Protein AF-A0A3D1LZR7-F1 (afdb_monomer)

pLDDT: mean 81.83, std 11.3, range [44.69, 93.62]

Structure (mmCIF, N/CA/C/O backbone):
data_AF-A0A3D1LZR7-F1
#
_entry.id   AF-A0A3D1LZR7-F1
#
loop_
_atom_site.group_PDB
_atom_site.id
_atom_site.type_symbol
_atom_site.label_atom_id
_atom_site.label_alt_id
_atom_site.label_comp_id
_atom_site.label_asym_id
_atom_site.label_entity_id
_atom_site.label_seq_id
_atom_site.pdbx_PDB_i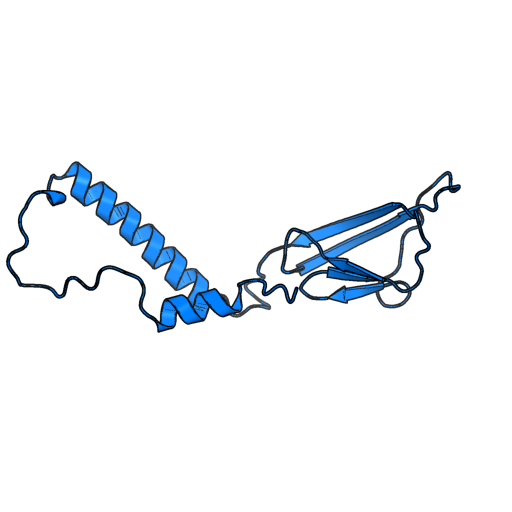ns_code
_atom_site.Cartn_x
_atom_site.Cartn_y
_atom_site.Cartn_z
_atom_site.occupancy
_atom_site.B_iso_or_equiv
_atom_site.auth_seq_id
_atom_site.auth_comp_id
_atom_site.auth_asym_id
_atom_site.auth_atom_id
_atom_site.pdbx_PDB_model_num
ATOM 1 N N . TYR A 1 1 ? -14.658 -7.083 11.716 1.00 86.12 1 TYR A N 1
ATOM 2 C CA . TYR A 1 1 ? -15.032 -6.524 10.399 1.00 86.12 1 TYR A CA 1
ATOM 3 C C . TYR A 1 1 ? -13.770 -6.059 9.693 1.00 86.12 1 TYR A C 1
ATOM 5 O O . TYR A 1 1 ? -12.967 -5.374 10.315 1.00 86.12 1 TYR A O 1
ATOM 13 N N . VAL A 1 2 ? -13.561 -6.438 8.427 1.00 88.44 2 VAL A N 1
ATOM 14 C CA . VAL A 1 2 ? -12.325 -6.104 7.697 1.00 88.44 2 VAL A CA 1
ATOM 15 C C . VAL A 1 2 ? -12.575 -4.953 6.730 1.00 88.44 2 VAL A C 1
ATOM 17 O O . VAL A 1 2 ? -13.348 -5.079 5.783 1.00 88.44 2 VAL A O 1
ATOM 20 N N . VAL A 1 3 ? -11.861 -3.848 6.933 1.00 88.69 3 VAL A N 1
ATOM 21 C CA . VAL A 1 3 ? -11.856 -2.696 6.031 1.00 88.69 3 VAL A CA 1
ATOM 22 C C . VAL A 1 3 ? -10.654 -2.796 5.108 1.00 88.69 3 VAL A C 1
ATOM 24 O O . VAL A 1 3 ? -9.509 -2.673 5.541 1.00 88.69 3 VAL A O 1
ATOM 27 N N . TYR A 1 4 ? -10.900 -2.972 3.813 1.00 89.81 4 TYR A N 1
ATOM 28 C CA . TYR A 1 4 ? -9.833 -2.917 2.821 1.00 89.81 4 TYR A CA 1
ATOM 29 C C . TYR A 1 4 ? -9.587 -1.486 2.350 1.00 89.81 4 TYR A C 1
ATOM 31 O O . TYR A 1 4 ? -10.477 -0.844 1.789 1.00 89.81 4 TYR A O 1
ATOM 39 N N . THR A 1 5 ? -8.354 -1.004 2.493 1.00 88.69 5 THR A N 1
ATOM 40 C CA . THR A 1 5 ? -7.976 0.322 2.001 1.00 88.69 5 THR A CA 1
ATOM 41 C C . THR A 1 5 ? -7.818 0.318 0.479 1.00 88.69 5 THR A C 1
ATOM 43 O O . THR A 1 5 ? -7.544 -0.712 -0.154 1.00 88.69 5 THR A O 1
ATOM 46 N N . ARG A 1 6 ? -8.033 1.486 -0.143 1.00 87.38 6 ARG A N 1
ATOM 47 C CA . ARG A 1 6 ? -7.817 1.663 -1.588 1.00 87.38 6 ARG A CA 1
ATOM 48 C C . ARG A 1 6 ? -6.331 1.704 -1.921 1.00 87.38 6 ARG A C 1
ATOM 50 O O . ARG A 1 6 ? -5.908 1.032 -2.857 1.00 87.38 6 ARG A O 1
ATOM 57 N N . GLN A 1 7 ? -5.563 2.473 -1.151 1.00 88.44 7 GLN A N 1
ATOM 58 C CA . GLN A 1 7 ? -4.115 2.551 -1.284 1.00 88.44 7 GLN A CA 1
ATOM 59 C C . GLN A 1 7 ? -3.480 1.490 -0.389 1.00 88.44 7 GLN A C 1
ATOM 61 O O . GLN A 1 7 ? -3.821 1.347 0.786 1.00 88.44 7 GLN A O 1
ATOM 66 N N . THR A 1 8 ? -2.595 0.695 -0.977 1.00 86.38 8 THR A N 1
ATOM 67 C CA . THR A 1 8 ? -1.922 -0.427 -0.321 1.00 86.38 8 THR A CA 1
ATOM 68 C C . THR A 1 8 ? -0.523 -0.576 -0.914 1.00 86.38 8 THR A C 1
ATOM 70 O O . THR A 1 8 ? -0.378 -0.321 -2.112 1.00 86.38 8 THR A O 1
ATOM 73 N N . PRO A 1 9 ? 0.470 -1.062 -0.157 1.00 87.81 9 PRO A N 1
ATOM 74 C CA . PRO A 1 9 ? 0.368 -1.549 1.218 1.00 87.81 9 PRO A CA 1
ATOM 75 C C . PRO A 1 9 ? 0.313 -0.430 2.268 1.00 87.81 9 PRO A C 1
ATOM 77 O O . PRO A 1 9 ? 0.697 0.701 1.991 1.00 87.81 9 PRO A O 1
ATOM 80 N N . ILE A 1 10 ? -0.225 -0.740 3.450 1.00 88.62 10 ILE A N 1
ATOM 81 C CA . ILE A 1 10 ? -0.219 0.171 4.604 1.00 88.62 10 ILE A CA 1
ATOM 82 C C . ILE A 1 10 ? 1.168 0.112 5.252 1.00 88.62 10 ILE A C 1
ATOM 84 O O . ILE A 1 10 ? 1.618 -0.972 5.620 1.00 88.62 10 ILE A O 1
ATOM 88 N N . VAL A 1 11 ? 1.820 1.267 5.389 1.00 88.94 11 VAL A N 1
ATOM 89 C CA . VAL A 1 11 ? 3.110 1.416 6.085 1.00 88.94 11 VAL A CA 1
ATOM 90 C C . VAL A 1 11 ? 2.867 1.689 7.564 1.00 88.94 11 VAL A C 1
ATOM 92 O O . VAL A 1 11 ? 3.430 1.028 8.429 1.00 88.94 11 VAL A O 1
ATOM 95 N N . SER A 1 12 ? 1.986 2.643 7.863 1.00 89.81 12 SER A N 1
ATOM 96 C CA . SER A 1 12 ? 1.612 2.993 9.230 1.00 89.81 12 SER A CA 1
ATOM 97 C C . SER A 1 12 ? 0.201 3.568 9.284 1.00 89.81 12 SER A C 1
ATOM 99 O O . SER A 1 12 ? -0.324 4.081 8.294 1.00 89.81 12 SER A O 1
ATOM 101 N N . VAL A 1 13 ? -0.426 3.471 10.453 1.00 91.38 13 VAL A N 1
ATOM 102 C CA . VAL A 1 13 ? -1.747 4.043 10.729 1.00 91.38 13 VAL A CA 1
ATOM 103 C C . VAL A 1 13 ? -1.564 5.142 11.764 1.00 91.38 13 VAL A C 1
ATOM 105 O O . VAL A 1 13 ? -1.012 4.893 12.831 1.00 91.38 13 VAL A O 1
ATOM 108 N N . ALA A 1 14 ? -1.990 6.357 11.427 1.00 92.88 14 ALA A N 1
ATOM 109 C CA . ALA A 1 14 ? -1.877 7.523 12.295 1.00 92.88 14 ALA A CA 1
ATOM 110 C C . ALA A 1 14 ? -3.049 7.597 13.280 1.00 92.88 14 ALA A C 1
ATOM 112 O O . ALA A 1 14 ? -2.847 7.797 14.474 1.00 92.88 14 ALA A O 1
ATOM 113 N N . SER A 1 15 ? -4.278 7.414 12.792 1.00 92.69 15 SER A N 1
ATOM 114 C CA . SER A 1 15 ? -5.456 7.331 13.650 1.00 92.69 15 SER A CA 1
ATOM 115 C C . SER A 1 15 ? -6.595 6.571 12.983 1.00 92.69 15 SER A C 1
ATOM 117 O O . SER A 1 15 ? -6.744 6.572 11.760 1.00 92.69 15 SER A O 1
ATOM 119 N N . VAL A 1 16 ? -7.410 5.925 13.812 1.00 92.94 16 VAL A N 1
ATOM 120 C CA . VAL A 1 16 ? -8.681 5.321 13.412 1.00 92.94 16 VAL A CA 1
ATOM 121 C C . VAL A 1 16 ? -9.742 5.872 14.342 1.00 92.94 16 VAL A C 1
ATOM 123 O O . VAL A 1 16 ? -9.593 5.790 15.562 1.00 92.94 16 VAL A O 1
ATOM 126 N N . THR A 1 17 ? -10.800 6.437 13.778 1.00 93.62 17 THR A N 1
ATOM 127 C CA . THR A 1 17 ? -11.958 6.890 14.542 1.00 93.62 17 THR A CA 1
ATOM 128 C C . THR A 1 17 ? -13.216 6.200 14.041 1.00 93.62 17 THR A C 1
ATOM 130 O O . THR A 1 17 ? -13.373 5.923 12.848 1.00 93.62 17 THR A O 1
ATOM 133 N N . VAL A 1 18 ? -14.097 5.889 14.983 1.00 93.56 18 VAL A N 1
ATOM 134 C CA . VAL A 1 18 ? -15.403 5.283 14.728 1.00 93.56 18 VAL A CA 1
ATOM 135 C C . VAL A 1 18 ? -16.448 6.193 15.337 1.00 93.56 18 VAL A C 1
ATOM 137 O O . VAL A 1 18 ? -16.324 6.595 16.493 1.00 93.56 18 VAL A O 1
ATOM 140 N N . GLN A 1 19 ? -17.453 6.540 14.551 1.00 93.25 19 GLN A N 1
ATOM 141 C CA . GLN A 1 19 ? -18.605 7.300 15.003 1.00 93.25 19 GLN A CA 1
ATOM 142 C C . GLN A 1 19 ? -19.854 6.460 14.763 1.00 93.25 19 GLN A C 1
ATOM 144 O O . GLN A 1 19 ? -20.150 6.136 13.609 1.00 93.25 19 GLN A O 1
ATOM 149 N N . GLY A 1 20 ? -20.564 6.117 15.838 1.00 89.94 20 GLY A N 1
ATOM 150 C CA . GLY A 1 20 ? -21.847 5.442 15.739 1.00 89.94 20 GLY A CA 1
ATOM 151 C C . GLY A 1 20 ? -22.902 6.335 15.097 1.00 89.94 20 GLY A C 1
ATOM 152 O O . GLY A 1 20 ? -22.800 7.563 15.120 1.00 89.94 20 GLY A O 1
ATOM 153 N N . GLN A 1 21 ? -23.938 5.727 14.523 1.00 87.50 21 GLN A N 1
ATOM 154 C CA . GLN A 1 21 ? -24.988 6.458 13.803 1.00 87.50 21 GLN A CA 1
ATOM 155 C C . GLN A 1 21 ? -25.666 7.548 14.654 1.00 87.50 21 GLN A C 1
ATOM 157 O O . GLN A 1 21 ? -26.035 8.601 14.135 1.00 87.50 21 GLN A O 1
ATOM 162 N N . THR A 1 22 ? -25.838 7.293 15.951 1.00 87.44 22 THR A N 1
ATOM 163 C CA . THR A 1 22 ? -26.467 8.216 16.907 1.00 87.44 22 THR A CA 1
ATOM 164 C C . THR A 1 22 ? -25.467 9.090 17.657 1.00 87.44 22 THR A C 1
ATOM 166 O O . THR A 1 22 ? -25.878 9.966 18.415 1.00 87.44 22 THR A O 1
ATOM 169 N N . ASP A 1 23 ? -24.167 8.856 17.479 1.00 88.44 23 ASP A N 1
ATOM 170 C CA . ASP A 1 23 ? -23.141 9.524 18.267 1.00 88.44 23 ASP A CA 1
ATOM 171 C C . ASP A 1 23 ? -22.848 10.918 17.714 1.00 88.44 23 ASP A C 1
ATOM 173 O O . ASP A 1 23 ? -22.522 11.106 16.538 1.00 88.44 23 ASP A O 1
ATOM 177 N N . SER A 1 24 ? -22.869 11.913 18.598 1.00 85.25 24 SER A N 1
ATOM 178 C CA . SER A 1 24 ? -22.512 13.295 18.258 1.00 85.25 24 SER A CA 1
ATOM 179 C C . SER A 1 24 ? -21.009 13.496 18.026 1.00 85.25 24 SER A C 1
ATOM 181 O O . SER A 1 24 ? -20.588 14.574 17.610 1.00 85.25 24 SER A O 1
ATOM 183 N N . SER A 1 25 ? -20.162 12.513 18.344 1.00 89.19 25 SER A N 1
ATOM 184 C CA . SER A 1 25 ? -18.702 12.630 18.253 1.00 89.19 25 SER A CA 1
ATOM 185 C C . SER A 1 25 ? -18.042 11.286 17.964 1.00 89.19 25 SER A C 1
ATOM 187 O O . SER A 1 25 ? -18.552 10.237 18.343 1.00 89.19 25 SER A O 1
ATOM 189 N N . ALA A 1 26 ? -16.896 11.326 17.283 1.00 91.50 26 ALA A N 1
ATOM 190 C CA . ALA A 1 26 ? -16.140 10.133 16.929 1.00 91.50 26 ALA A CA 1
ATOM 191 C C . ALA A 1 26 ? -15.231 9.683 18.083 1.00 91.50 26 ALA A C 1
ATOM 193 O O . ALA A 1 26 ? -14.544 10.500 18.697 1.00 91.50 26 ALA A O 1
ATOM 194 N N . THR A 1 27 ? -15.173 8.374 18.319 1.00 91.44 27 THR A N 1
ATOM 195 C CA . THR A 1 27 ? -14.302 7.749 19.318 1.00 91.44 27 THR A CA 1
ATOM 196 C C . THR A 1 27 ? -13.024 7.242 18.661 1.00 91.44 27 THR A C 1
ATOM 198 O O . THR A 1 27 ? -13.070 6.479 17.689 1.00 91.44 27 THR A O 1
ATOM 201 N N . THR A 1 28 ? -11.873 7.644 19.200 1.00 92.62 28 THR A N 1
ATOM 202 C CA . THR A 1 28 ? -10.560 7.160 18.756 1.00 92.62 28 THR A CA 1
ATOM 203 C C . THR A 1 28 ? -10.344 5.719 19.194 1.00 92.62 28 THR A C 1
ATOM 205 O O . THR A 1 28 ? -10.529 5.381 20.360 1.00 92.62 28 THR A O 1
ATOM 208 N N . GLN A 1 29 ? -9.927 4.880 18.253 1.00 91.88 29 GLN A N 1
ATOM 209 C CA . GLN A 1 29 ? -9.664 3.463 18.473 1.00 91.88 29 GLN A CA 1
ATOM 210 C C . GLN A 1 29 ? -8.183 3.212 18.758 1.00 91.88 29 GLN A C 1
ATOM 212 O O . GLN A 1 29 ? -7.310 3.895 18.210 1.00 91.88 29 GLN A O 1
ATOM 217 N N . THR A 1 30 ? -7.893 2.186 19.558 1.00 91.25 30 THR A N 1
ATOM 218 C CA . THR A 1 30 ? -6.521 1.831 19.944 1.00 91.25 30 THR A CA 1
ATOM 219 C C . THR A 1 30 ? -6.038 0.590 19.193 1.00 91.25 30 THR A C 1
ATOM 221 O O . THR A 1 30 ? -6.727 -0.433 19.139 1.00 91.25 30 THR A O 1
ATOM 224 N N . VAL A 1 31 ? -4.827 0.663 18.626 1.00 90.00 31 VAL A N 1
ATOM 225 C CA . VAL A 1 31 ? -4.172 -0.476 17.955 1.00 90.00 31 VAL A CA 1
ATOM 226 C C . VAL A 1 31 ? -3.988 -1.628 18.949 1.00 90.00 31 VAL A C 1
ATOM 228 O O . VAL A 1 31 ? -3.574 -1.414 20.084 1.00 90.00 31 VAL A O 1
ATOM 231 N N . GLY A 1 32 ? -4.263 -2.858 18.519 1.00 85.31 32 GLY A N 1
ATOM 232 C CA . GLY A 1 32 ? -4.074 -4.083 19.301 1.00 85.31 32 GLY A CA 1
ATOM 233 C C . GLY A 1 32 ? -5.235 -4.420 20.237 1.00 85.31 32 GLY A C 1
ATOM 234 O O . GLY A 1 32 ? -5.434 -5.594 20.532 1.00 85.31 32 GLY A O 1
ATOM 235 N N . ASN A 1 33 ? -6.028 -3.426 20.643 1.00 88.81 33 ASN A N 1
ATOM 236 C CA . ASN A 1 33 ? -7.238 -3.637 21.438 1.00 88.81 33 ASN A CA 1
ATOM 237 C C . ASN A 1 33 ? -8.496 -3.629 20.564 1.00 88.81 33 ASN A C 1
ATOM 239 O O . ASN A 1 33 ? -9.268 -4.582 20.568 1.00 88.81 33 ASN A O 1
ATOM 243 N N . ASP A 1 34 ? -8.687 -2.561 19.789 1.00 89.69 34 ASP A N 1
ATOM 244 C CA . ASP A 1 34 ? -9.922 -2.353 19.029 1.00 89.69 34 ASP A CA 1
ATOM 245 C C . ASP A 1 34 ? -9.762 -2.723 17.548 1.00 89.69 34 ASP A C 1
ATOM 247 O O . ASP A 1 34 ? -10.741 -3.050 16.871 1.00 89.69 34 ASP A O 1
ATOM 251 N N . TYR A 1 35 ? -8.523 -2.715 17.044 1.00 92.75 35 TYR A N 1
ATOM 252 C CA . TYR A 1 35 ? -8.207 -3.146 15.686 1.00 92.75 35 TYR A CA 1
ATOM 253 C C . TYR A 1 35 ? -6.780 -3.677 15.523 1.00 92.75 35 TYR A C 1
ATOM 255 O O . TYR A 1 35 ? -5.868 -3.329 16.274 1.00 92.75 35 TYR A O 1
ATOM 263 N N . VAL A 1 36 ? -6.568 -4.474 14.476 1.00 93.00 36 VAL A N 1
ATOM 264 C CA . VAL A 1 36 ? -5.258 -4.955 14.022 1.00 93.00 36 VAL A CA 1
ATOM 265 C C . VAL A 1 36 ? -4.998 -4.480 12.598 1.00 93.00 36 VAL A C 1
ATOM 267 O O . VAL A 1 36 ? -5.838 -4.609 11.706 1.00 93.00 36 VAL A O 1
ATOM 270 N N . VAL A 1 37 ? -3.802 -3.944 12.368 1.00 91.31 37 VAL A N 1
ATOM 271 C CA . VAL A 1 37 ? -3.371 -3.486 11.045 1.00 91.31 37 VAL A CA 1
ATOM 272 C C . VAL A 1 37 ? -2.875 -4.673 10.223 1.00 91.31 37 VAL A C 1
ATOM 274 O O . VAL A 1 37 ? -2.056 -5.469 10.678 1.00 91.31 37 VAL A O 1
ATOM 277 N N . ARG A 1 38 ? -3.353 -4.781 8.983 1.00 88.62 38 ARG A N 1
ATOM 278 C CA . ARG A 1 38 ? -2.875 -5.736 7.980 1.00 88.62 38 ARG A CA 1
ATOM 279 C C . ARG A 1 38 ? -2.289 -4.973 6.794 1.00 88.62 38 ARG A C 1
ATOM 281 O O . ARG A 1 38 ? -2.586 -3.807 6.555 1.00 88.62 38 ARG A O 1
ATOM 288 N N . ARG A 1 39 ? -1.507 -5.665 5.966 1.00 85.25 39 ARG A N 1
ATOM 289 C CA . ARG A 1 39 ? -0.854 -5.065 4.789 1.00 85.25 39 ARG A CA 1
ATOM 290 C C . ARG A 1 39 ? -1.829 -4.397 3.804 1.00 85.25 39 ARG A C 1
ATOM 292 O O . ARG A 1 39 ? -1.463 -3.421 3.156 1.00 85.25 39 ARG A O 1
ATOM 299 N N . TYR A 1 40 ? -3.052 -4.916 3.680 1.00 86.56 40 TYR A N 1
ATOM 300 C CA . TYR A 1 40 ? -4.049 -4.468 2.692 1.00 86.56 40 TYR A CA 1
ATOM 301 C C . TYR A 1 40 ? -5.310 -3.843 3.307 1.00 86.56 40 TYR A C 1
ATOM 303 O O . TYR A 1 40 ? -6.300 -3.637 2.601 1.00 86.56 40 TYR A O 1
ATOM 311 N N . GLY A 1 41 ? -5.315 -3.606 4.617 1.00 88.88 41 GLY A N 1
ATOM 312 C CA . GLY A 1 41 ? -6.509 -3.166 5.322 1.00 88.88 41 GLY A CA 1
ATOM 313 C C . GLY A 1 41 ? -6.371 -3.253 6.832 1.00 88.88 41 GLY A C 1
ATOM 314 O O . GLY A 1 41 ? -5.305 -3.557 7.358 1.00 88.88 41 GLY A O 1
ATOM 315 N N . ILE A 1 42 ? -7.471 -3.012 7.528 1.00 91.31 42 ILE A N 1
ATOM 316 C CA . ILE A 1 42 ? -7.542 -3.053 8.984 1.00 91.31 42 ILE A CA 1
ATOM 317 C C . ILE A 1 42 ? -8.655 -4.016 9.387 1.00 91.31 42 ILE A C 1
ATOM 319 O O . ILE A 1 42 ? -9.728 -4.022 8.786 1.00 91.31 42 ILE A O 1
ATOM 323 N N . ASP A 1 43 ? -8.379 -4.848 10.382 1.00 91.69 43 ASP A N 1
ATOM 324 C CA . ASP A 1 43 ? -9.355 -5.739 10.999 1.00 91.69 43 ASP A CA 1
ATOM 325 C C . ASP A 1 43 ? -9.839 -5.103 12.298 1.00 91.69 43 ASP A C 1
ATOM 327 O O . ASP A 1 43 ? -9.031 -4.822 13.178 1.00 91.69 43 ASP A O 1
ATOM 331 N N . MET A 1 44 ? -11.129 -4.813 12.394 1.00 91.19 44 MET A N 1
ATOM 332 C CA . MET A 1 44 ? -11.722 -4.082 13.511 1.00 91.19 44 MET A CA 1
ATOM 333 C C . MET A 1 44 ? -12.630 -5.000 14.325 1.00 91.19 44 MET A C 1
ATOM 335 O O . MET A 1 44 ? -13.466 -5.712 13.761 1.00 91.19 44 MET A O 1
ATOM 339 N N . PHE A 1 45 ? -12.488 -4.965 15.648 1.00 89.50 45 PHE A N 1
ATOM 340 C CA . PHE A 1 45 ? -13.201 -5.858 16.564 1.00 89.50 45 PHE A CA 1
ATOM 341 C C . PHE A 1 45 ? -14.466 -5.237 17.159 1.00 89.50 45 PHE A C 1
ATOM 343 O O . PHE A 1 45 ? -15.388 -5.966 17.511 1.00 89.50 45 PHE A O 1
ATOM 350 N N . ARG A 1 46 ? -14.518 -3.905 17.272 1.00 84.50 46 ARG A N 1
ATOM 351 C CA . ARG A 1 46 ? -15.621 -3.164 17.901 1.00 84.50 46 ARG A CA 1
ATOM 352 C C . ARG A 1 46 ? -16.199 -2.132 16.941 1.00 84.50 46 ARG A C 1
ATOM 354 O O . ARG A 1 46 ? -15.831 -0.964 16.973 1.00 84.50 46 ARG A O 1
ATOM 361 N N . VAL A 1 47 ? -17.063 -2.600 16.053 1.00 88.62 47 VAL A N 1
ATOM 362 C CA . VAL A 1 47 ? -17.799 -1.770 15.095 1.00 88.62 47 VAL A CA 1
ATOM 363 C C . VAL A 1 47 ? -19.150 -2.414 14.857 1.00 88.62 47 VAL A C 1
ATOM 365 O O . VAL A 1 47 ? -19.228 -3.638 14.735 1.00 88.62 47 VAL A O 1
ATOM 368 N N . ASN A 1 48 ? -20.179 -1.584 14.802 1.00 88.50 48 ASN A N 1
ATOM 369 C CA . ASN A 1 48 ? -21.548 -1.980 14.531 1.00 88.50 48 ASN A CA 1
ATOM 370 C C . ASN A 1 48 ? -21.942 -1.607 13.099 1.00 88.50 48 ASN A C 1
ATOM 372 O O . ASN A 1 48 ? -21.228 -0.897 12.380 1.00 88.50 48 ASN A O 1
ATOM 376 N N . ASP A 1 49 ? -23.107 -2.092 12.686 1.00 84.69 49 ASP A N 1
ATOM 377 C CA . ASP A 1 49 ? -23.693 -1.719 11.406 1.00 84.69 49 ASP A CA 1
ATOM 378 C C . ASP A 1 49 ? -24.001 -0.213 11.371 1.00 84.69 49 ASP A C 1
ATOM 380 O O . ASP A 1 49 ? -24.460 0.367 12.353 1.00 84.69 49 ASP A O 1
ATOM 384 N N . ASN A 1 50 ? -23.781 0.410 10.209 1.00 87.25 50 ASN A N 1
ATOM 385 C CA . ASN A 1 50 ? -23.953 1.850 9.948 1.00 87.25 50 ASN A CA 1
ATOM 386 C C . ASN A 1 50 ? -22.974 2.801 10.659 1.00 87.25 50 ASN A C 1
ATOM 388 O O . ASN A 1 50 ? -23.132 4.020 10.550 1.00 87.25 50 ASN A O 1
ATOM 392 N N . ASP A 1 51 ? -21.933 2.284 11.311 1.00 90.81 51 ASP A N 1
ATOM 393 C CA . ASP A 1 51 ? -20.878 3.126 11.874 1.00 90.81 51 ASP A CA 1
ATOM 394 C C . ASP A 1 51 ? -20.056 3.818 10.773 1.00 90.81 51 ASP A C 1
ATOM 396 O O . ASP A 1 51 ? -19.660 3.223 9.762 1.00 90.81 51 ASP A O 1
ATOM 400 N N . LYS A 1 52 ? -19.728 5.095 10.992 1.00 90.88 52 LYS A N 1
ATOM 401 C CA . LYS A 1 52 ? -18.811 5.846 10.133 1.00 90.88 52 LYS A CA 1
ATOM 402 C C . LYS A 1 52 ? -17.381 5.650 10.620 1.00 90.88 52 LYS A C 1
ATOM 404 O O . LYS A 1 52 ? -17.004 6.111 11.696 1.00 90.88 52 LYS A O 1
ATOM 409 N N . ILE A 1 53 ? -16.568 5.020 9.780 1.00 91.75 53 ILE A N 1
ATOM 410 C CA . ILE A 1 53 ? -15.164 4.722 10.069 1.00 91.75 53 ILE A CA 1
ATOM 411 C C . ILE A 1 53 ? -14.274 5.686 9.279 1.00 91.75 53 ILE A C 1
ATOM 413 O O . ILE A 1 53 ? -14.378 5.772 8.053 1.00 91.75 53 ILE A O 1
ATOM 417 N N . VAL A 1 54 ? -13.373 6.388 9.967 1.00 92.19 54 VAL A N 1
ATOM 418 C CA . VAL A 1 54 ? -12.357 7.250 9.346 1.00 92.19 54 VAL A CA 1
ATOM 419 C C . VAL A 1 54 ? -10.973 6.734 9.718 1.00 92.19 54 VAL A C 1
ATOM 421 O O . VAL A 1 54 ? -10.653 6.560 10.891 1.00 92.19 54 VAL A O 1
ATOM 424 N N . ILE A 1 55 ? -10.147 6.476 8.704 1.00 92.38 55 ILE A N 1
ATOM 425 C CA . ILE A 1 55 ? -8.801 5.919 8.861 1.00 92.38 55 ILE A CA 1
ATOM 426 C C . ILE A 1 55 ? -7.810 6.895 8.236 1.00 92.38 55 ILE A C 1
ATOM 428 O O . ILE A 1 55 ? -7.828 7.104 7.022 1.00 92.38 55 ILE A O 1
ATOM 432 N N . ASN A 1 56 ? -6.913 7.433 9.057 1.00 93.31 56 ASN A N 1
ATOM 433 C CA . ASN A 1 56 ? -5.760 8.203 8.614 1.00 93.31 56 ASN A CA 1
ATOM 434 C C . ASN A 1 56 ? -4.538 7.288 8.616 1.00 93.31 56 ASN A C 1
ATOM 436 O O . ASN A 1 56 ? -4.124 6.792 9.665 1.00 93.31 56 ASN A O 1
ATOM 440 N N . TYR A 1 57 ? -3.968 7.039 7.441 1.00 93.19 57 TYR A N 1
ATOM 441 C CA . TYR A 1 57 ? -2.882 6.081 7.262 1.00 93.19 57 TYR A CA 1
ATOM 442 C C . TYR A 1 57 ? -1.916 6.534 6.172 1.00 93.19 57 TYR A C 1
ATOM 444 O O . TYR A 1 57 ? -2.297 7.233 5.233 1.00 93.19 57 TYR A O 1
ATOM 452 N N . THR A 1 58 ? -0.673 6.083 6.294 1.00 92.31 58 THR A N 1
ATOM 453 C CA . THR A 1 58 ? 0.353 6.223 5.267 1.00 92.31 58 THR A CA 1
ATOM 454 C C . THR A 1 58 ? 0.414 4.925 4.479 1.00 92.31 58 THR A C 1
ATOM 456 O O . THR A 1 58 ? 0.641 3.851 5.045 1.00 92.31 58 THR A O 1
ATOM 459 N N . ALA A 1 59 ? 0.213 5.016 3.167 1.00 89.88 59 ALA A N 1
ATOM 460 C CA . ALA A 1 59 ? 0.329 3.887 2.254 1.00 89.88 59 ALA A CA 1
ATOM 461 C C . ALA A 1 59 ? 1.465 4.083 1.255 1.00 89.88 59 ALA A C 1
ATOM 463 O O . ALA A 1 59 ? 1.758 5.198 0.830 1.00 89.88 59 ALA A O 1
ATOM 464 N N . GLY A 1 60 ? 2.088 2.975 0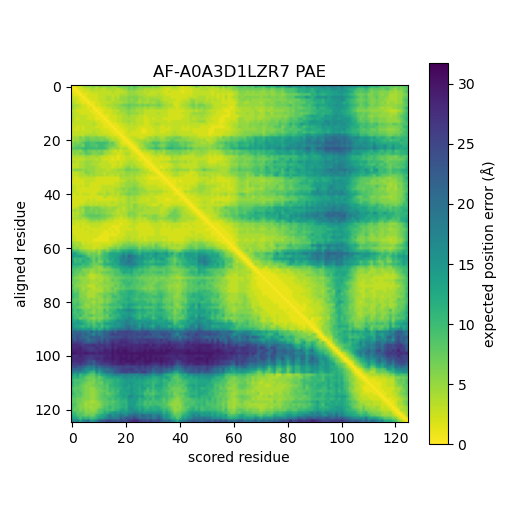.872 1.00 86.25 60 GLY A N 1
ATOM 465 C CA . GLY A 1 60 ? 3.250 2.952 0.000 1.00 86.25 60 GLY A CA 1
ATOM 466 C C . GLY A 1 60 ? 4.114 1.728 0.263 1.00 86.25 60 GLY A C 1
ATOM 467 O O . GLY A 1 60 ? 3.789 0.890 1.100 1.00 86.25 60 GLY A O 1
ATOM 468 N N . LEU A 1 61 ? 5.209 1.623 -0.479 1.00 84.00 61 LEU A N 1
ATOM 469 C CA . LEU A 1 61 ? 6.251 0.635 -0.225 1.00 84.00 61 LEU A CA 1
ATOM 470 C C . LEU A 1 61 ? 7.341 1.304 0.608 1.00 84.00 61 LEU A C 1
ATOM 472 O O . LEU A 1 61 ? 7.879 2.330 0.193 1.00 84.00 61 LEU A O 1
ATOM 476 N N . ASP A 1 62 ? 7.666 0.728 1.759 1.00 79.94 62 ASP A N 1
ATOM 477 C CA . ASP A 1 62 ? 8.799 1.184 2.562 1.00 79.94 62 ASP A CA 1
ATOM 478 C C . ASP A 1 62 ? 10.055 0.455 2.089 1.00 79.94 62 ASP A C 1
ATOM 480 O O . ASP A 1 62 ? 10.142 -0.765 2.181 1.00 79.94 62 ASP A O 1
ATOM 484 N N . SER A 1 63 ? 11.052 1.188 1.593 1.00 68.19 63 SER A N 1
ATOM 485 C CA . SER A 1 63 ? 12.305 0.590 1.124 1.00 68.19 63 SER A CA 1
ATOM 486 C C . SER A 1 63 ? 13.110 -0.135 2.205 1.00 68.19 63 SE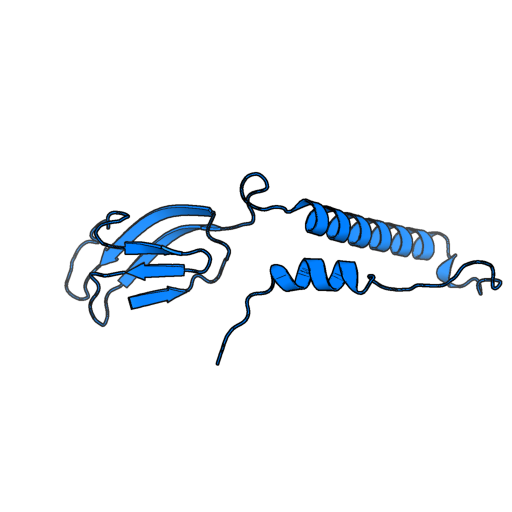R A C 1
ATOM 488 O O . SER A 1 63 ? 14.029 -0.873 1.857 1.00 68.19 63 SER A O 1
ATOM 490 N N . THR A 1 64 ? 12.795 0.095 3.480 1.00 71.12 64 THR A N 1
ATOM 491 C CA . THR A 1 64 ? 13.455 -0.523 4.636 1.00 71.12 64 THR A CA 1
ATOM 492 C C . THR A 1 64 ? 12.816 -1.866 4.986 1.00 71.12 64 THR A C 1
ATOM 494 O O . THR A 1 64 ? 13.520 -2.836 5.254 1.00 71.12 64 THR A O 1
ATOM 497 N N . ALA A 1 65 ? 11.482 -1.938 4.952 1.00 67.56 65 ALA A N 1
ATOM 498 C CA . ALA A 1 65 ? 10.718 -3.144 5.277 1.00 67.56 65 ALA A CA 1
ATOM 499 C C . ALA A 1 65 ? 10.446 -4.042 4.056 1.00 67.56 65 ALA A C 1
ATOM 501 O O . ALA A 1 65 ? 10.310 -5.260 4.183 1.00 67.56 65 ALA A O 1
ATOM 502 N N . ASP A 1 66 ? 10.372 -3.458 2.861 1.00 71.56 66 ASP A N 1
ATOM 503 C CA . ASP A 1 66 ? 10.095 -4.151 1.612 1.00 71.56 66 ASP A CA 1
ATOM 504 C C . ASP A 1 66 ? 11.351 -4.210 0.730 1.00 71.56 66 ASP A C 1
ATOM 506 O O . ASP A 1 66 ? 11.968 -3.193 0.401 1.00 71.56 66 ASP A O 1
ATOM 510 N N . ASN A 1 67 ? 11.701 -5.414 0.261 1.00 71.44 67 ASN A N 1
ATOM 511 C CA . ASN A 1 67 ? 12.763 -5.596 -0.732 1.00 71.44 67 ASN A CA 1
ATOM 512 C C . ASN A 1 67 ? 12.314 -5.050 -2.104 1.00 71.44 67 ASN A C 1
ATOM 514 O O . ASN A 1 67 ? 11.840 -5.787 -2.969 1.00 71.44 67 ASN A O 1
ATOM 518 N N . THR A 1 68 ? 12.447 -3.735 -2.279 1.00 79.62 68 THR A N 1
ATOM 519 C CA . THR A 1 68 ? 12.015 -2.968 -3.462 1.00 79.62 68 THR A CA 1
ATOM 520 C C . THR A 1 68 ? 13.088 -2.857 -4.548 1.00 79.62 68 THR A C 1
ATOM 522 O O . THR A 1 68 ? 12.841 -2.238 -5.580 1.00 79.62 68 THR A O 1
ATOM 525 N N . SER A 1 69 ? 14.270 -3.450 -4.351 1.00 81.19 69 SER A N 1
ATOM 526 C CA . SER A 1 69 ? 15.416 -3.354 -5.272 1.00 81.19 69 SER A CA 1
ATOM 527 C C . SER A 1 69 ? 15.064 -3.761 -6.710 1.00 81.19 69 SER A C 1
ATOM 529 O O . SER A 1 69 ? 15.322 -3.009 -7.648 1.00 81.19 69 SER A O 1
ATOM 531 N N . ALA A 1 70 ? 14.383 -4.897 -6.873 1.00 79.00 70 ALA A N 1
ATOM 532 C CA . ALA A 1 70 ? 13.918 -5.375 -8.171 1.00 79.00 70 ALA A CA 1
ATOM 533 C C . ALA A 1 70 ? 12.908 -4.412 -8.819 1.00 79.00 70 ALA A C 1
ATOM 535 O O . ALA A 1 70 ? 13.027 -4.094 -9.998 1.00 79.00 70 ALA A O 1
ATOM 536 N N . LEU A 1 71 ? 11.956 -3.877 -8.044 1.00 82.19 71 LEU A N 1
ATOM 537 C CA . LEU A 1 71 ? 10.972 -2.917 -8.555 1.00 82.19 71 LEU A CA 1
ATOM 538 C C . LEU A 1 71 ? 11.642 -1.611 -9.005 1.00 82.19 71 LEU A C 1
ATOM 540 O O . LEU A 1 71 ? 11.313 -1.087 -10.066 1.00 82.19 71 LEU A O 1
ATOM 544 N N . LYS A 1 72 ? 12.614 -1.111 -8.232 1.00 86.00 72 LYS A N 1
ATOM 545 C CA . LYS A 1 72 ? 13.409 0.071 -8.593 1.00 86.00 72 LYS A C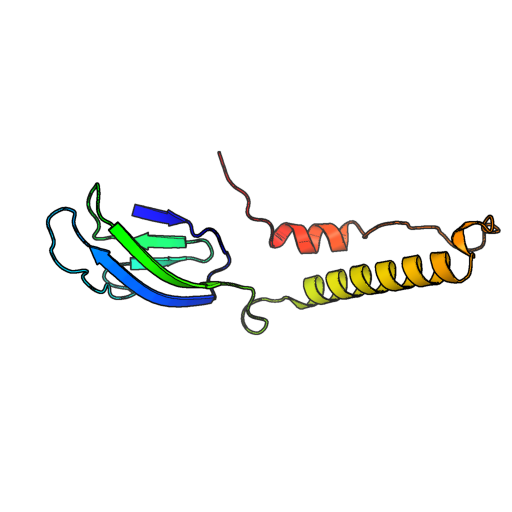A 1
ATOM 546 C C . LYS A 1 72 ? 14.158 -0.143 -9.908 1.00 86.00 72 LYS A C 1
ATOM 548 O O . LYS A 1 72 ? 14.150 0.744 -10.755 1.00 86.00 72 LYS A O 1
ATOM 553 N N . LEU A 1 73 ? 14.754 -1.321 -10.098 1.00 85.31 73 LEU A N 1
ATOM 554 C CA . LEU A 1 73 ? 15.450 -1.671 -11.336 1.00 85.31 73 LEU A CA 1
ATOM 555 C C . LEU A 1 73 ? 14.496 -1.705 -12.538 1.00 85.31 73 LEU A C 1
ATOM 557 O O . LEU A 1 73 ? 14.826 -1.157 -13.587 1.00 85.31 73 LEU A O 1
ATOM 561 N N . VAL A 1 74 ? 13.304 -2.290 -12.380 1.00 85.44 74 VAL A N 1
ATOM 562 C CA . VAL A 1 74 ? 12.285 -2.329 -13.442 1.00 85.44 74 VAL A CA 1
ATOM 563 C C . VAL A 1 74 ? 11.809 -0.921 -13.802 1.00 85.44 74 VAL A C 1
ATOM 565 O O . VAL A 1 74 ? 11.729 -0.597 -14.983 1.00 85.44 74 VAL A O 1
ATOM 568 N N . ILE A 1 75 ? 11.553 -0.060 -12.811 1.00 86.81 75 ILE A N 1
ATOM 569 C CA . ILE A 1 75 ? 11.170 1.341 -13.049 1.00 86.81 75 ILE A CA 1
ATOM 570 C C . ILE A 1 75 ? 12.287 2.089 -13.784 1.00 86.81 75 ILE A C 1
ATOM 572 O O . ILE A 1 75 ? 12.013 2.791 -14.753 1.00 86.81 75 ILE A O 1
ATOM 576 N N . LEU A 1 76 ? 13.545 1.912 -13.370 1.00 88.31 76 LEU A N 1
ATOM 577 C CA . LEU A 1 76 ? 14.688 2.547 -14.026 1.00 88.31 76 LEU A CA 1
ATOM 578 C C . LEU A 1 76 ? 14.833 2.091 -15.483 1.00 88.31 76 LEU A C 1
ATOM 580 O O . LEU A 1 76 ? 15.057 2.917 -16.367 1.00 88.31 76 LEU A O 1
ATOM 584 N N . ARG A 1 77 ? 14.675 0.791 -15.747 1.00 85.38 77 ARG A N 1
ATOM 585 C CA . ARG A 1 77 ? 14.710 0.233 -17.106 1.00 85.38 77 ARG A CA 1
ATOM 586 C C . ARG A 1 77 ? 13.550 0.750 -17.954 1.00 85.38 77 ARG A C 1
ATOM 588 O O . ARG A 1 77 ? 13.772 1.110 -19.105 1.00 85.38 77 ARG A O 1
ATOM 595 N N . ALA A 1 78 ? 12.348 0.846 -17.387 1.00 86.88 78 ALA A N 1
ATOM 596 C CA . ALA A 1 78 ? 11.188 1.431 -18.057 1.00 86.88 78 ALA A CA 1
ATOM 597 C C . ALA A 1 78 ? 11.432 2.905 -18.424 1.00 86.88 78 ALA A C 1
ATOM 599 O O . ALA A 1 78 ? 11.273 3.286 -19.578 1.00 86.88 78 ALA A O 1
ATOM 600 N N . ALA A 1 79 ? 11.896 3.715 -17.470 1.00 87.12 79 ALA A N 1
ATOM 601 C CA . ALA A 1 79 ? 12.173 5.132 -17.690 1.00 87.12 79 ALA A CA 1
ATOM 602 C C . ALA A 1 79 ? 13.295 5.355 -18.716 1.00 87.12 79 ALA A C 1
ATOM 604 O O . ALA A 1 79 ? 13.173 6.206 -19.590 1.00 87.12 79 ALA A O 1
ATOM 605 N N . SER A 1 80 ? 14.367 4.559 -18.650 1.00 86.12 80 SER A N 1
ATOM 606 C CA . SER A 1 80 ? 15.478 4.646 -19.608 1.00 86.12 80 SER A CA 1
ATOM 607 C C . SER A 1 80 ? 15.023 4.331 -21.034 1.00 86.12 80 SER A C 1
ATOM 609 O O . SER A 1 80 ? 15.506 4.951 -21.976 1.00 86.12 80 SER A O 1
ATOM 611 N N . ARG A 1 81 ? 14.064 3.410 -21.195 1.00 83.88 81 ARG A N 1
ATOM 612 C CA . ARG A 1 81 ? 13.465 3.088 -22.497 1.00 83.88 81 ARG A CA 1
ATOM 613 C C . ARG A 1 81 ? 12.598 4.211 -23.037 1.00 83.88 81 ARG A C 1
ATOM 615 O O . ARG A 1 81 ? 12.719 4.522 -24.210 1.00 83.88 81 ARG A O 1
ATOM 622 N N . GLU A 1 82 ? 11.780 4.851 -22.206 1.00 85.06 82 GLU A N 1
ATOM 623 C CA . GLU A 1 82 ? 11.012 6.022 -22.650 1.00 85.06 82 GLU A CA 1
ATOM 624 C C . GLU A 1 82 ? 11.940 7.158 -23.098 1.00 85.06 82 GLU A C 1
ATOM 626 O O . GLU A 1 82 ? 11.708 7.777 -24.129 1.00 85.06 82 GLU A O 1
ATOM 631 N N . VAL A 1 83 ? 13.053 7.379 -22.391 1.00 86.81 83 VAL A N 1
ATOM 632 C CA . VAL A 1 83 ? 14.060 8.372 -22.798 1.00 86.81 83 VAL A CA 1
ATOM 633 C C . VAL A 1 83 ? 14.747 7.984 -24.113 1.00 86.81 83 VAL A C 1
ATOM 635 O O . VAL A 1 83 ? 14.966 8.853 -24.953 1.00 86.81 83 VAL A O 1
ATOM 638 N N . GLN A 1 84 ? 15.061 6.702 -24.320 1.00 82.50 84 GLN A N 1
ATOM 639 C CA . GLN A 1 84 ? 15.615 6.210 -25.588 1.00 82.50 84 GLN A CA 1
ATOM 640 C C . GLN A 1 84 ? 14.613 6.340 -26.736 1.00 82.50 84 GLN A C 1
ATOM 642 O O . GLN A 1 84 ? 14.976 6.848 -27.785 1.00 82.50 84 GLN A O 1
ATOM 647 N N . ASN A 1 85 ? 13.349 5.975 -26.523 1.00 81.25 85 ASN A N 1
ATOM 648 C CA . ASN A 1 85 ? 12.295 6.141 -27.522 1.00 81.25 85 ASN A CA 1
ATOM 649 C C . ASN A 1 85 ? 12.143 7.612 -27.925 1.00 81.25 85 ASN A C 1
ATOM 651 O O . ASN A 1 85 ? 12.067 7.915 -29.110 1.00 81.25 85 ASN A O 1
ATOM 655 N N . LEU A 1 86 ? 12.163 8.530 -26.953 1.00 83.94 86 LEU A N 1
ATOM 656 C CA . LEU A 1 86 ? 12.130 9.967 -27.226 1.00 83.94 86 LEU A CA 1
ATOM 657 C C . LEU A 1 86 ? 13.376 10.443 -27.980 1.00 83.94 86 LEU A C 1
ATOM 659 O O . LEU A 1 86 ? 13.267 11.259 -28.890 1.00 83.94 86 LEU A O 1
ATOM 663 N N . HIS A 1 87 ? 14.559 9.947 -27.622 1.00 85.69 87 HIS A N 1
ATOM 664 C CA . HIS A 1 87 ? 15.792 10.257 -28.343 1.00 85.69 87 HIS A CA 1
ATOM 665 C C . HIS A 1 87 ? 15.738 9.756 -29.794 1.00 85.69 87 HIS A C 1
ATOM 667 O O . HIS A 1 87 ? 16.074 10.496 -30.716 1.00 85.69 87 HIS A O 1
ATOM 673 N N . ASP A 1 88 ? 15.274 8.530 -30.007 1.00 79.62 88 ASP A N 1
ATOM 674 C CA . ASP A 1 88 ? 15.196 7.906 -31.326 1.00 79.62 88 ASP A CA 1
ATOM 675 C C . ASP A 1 88 ? 14.129 8.565 -32.209 1.00 79.62 88 ASP A C 1
ATOM 677 O O . ASP A 1 88 ? 14.347 8.706 -33.416 1.00 79.62 88 ASP A O 1
ATOM 681 N N . ASP A 1 89 ? 13.029 9.032 -31.606 1.00 80.50 89 ASP A N 1
ATOM 682 C CA . ASP A 1 89 ? 12.021 9.880 -32.251 1.00 80.50 89 ASP A CA 1
ATOM 683 C C . ASP A 1 89 ? 12.624 11.235 -32.673 1.00 80.50 89 ASP A C 1
ATOM 685 O O . ASP A 1 89 ? 12.399 11.689 -33.794 1.00 80.50 89 ASP A O 1
ATOM 689 N N . VAL A 1 90 ? 13.423 11.879 -31.811 1.00 79.38 90 VAL A N 1
ATOM 690 C CA . VAL A 1 90 ? 14.032 13.196 -32.092 1.00 79.38 90 VAL A CA 1
ATOM 691 C C . VAL A 1 90 ? 15.134 13.120 -33.150 1.00 79.38 90 VAL A C 1
ATOM 693 O O . VAL A 1 90 ? 15.241 14.011 -33.991 1.00 79.38 90 VAL A O 1
ATOM 696 N N . VAL A 1 91 ? 15.963 12.077 -33.125 1.00 78.38 91 VAL A N 1
ATOM 697 C CA . VAL A 1 91 ? 17.097 11.919 -34.055 1.00 78.38 91 VAL A CA 1
ATOM 698 C C . VAL A 1 91 ? 16.660 11.249 -35.371 1.00 78.38 91 VAL A C 1
ATOM 700 O O . VAL A 1 91 ? 17.463 11.094 -36.288 1.00 78.38 91 VAL A O 1
ATOM 703 N N . GLY A 1 92 ? 15.384 10.866 -35.501 1.00 75.69 92 GLY A N 1
ATOM 704 C CA . GLY A 1 92 ? 14.860 10.179 -36.686 1.00 75.69 92 GLY A CA 1
ATOM 705 C C . GLY A 1 92 ? 15.443 8.775 -36.876 1.00 75.69 92 GLY A C 1
ATOM 706 O O . GLY A 1 92 ? 15.356 8.207 -37.963 1.00 75.69 92 GLY A O 1
ATOM 707 N N . MET A 1 93 ? 16.051 8.200 -35.829 1.00 70.94 93 MET A N 1
ATOM 708 C CA . MET A 1 93 ? 16.653 6.861 -35.874 1.00 70.94 93 MET A CA 1
ATOM 709 C C . MET A 1 93 ? 15.606 5.751 -35.938 1.00 70.94 93 MET A C 1
ATOM 711 O O . MET A 1 93 ? 15.905 4.654 -36.402 1.00 70.94 93 MET A O 1
ATOM 715 N N . LYS A 1 94 ? 14.372 6.048 -35.525 1.00 65.50 94 LYS A N 1
ATOM 716 C CA . LYS A 1 94 ? 13.240 5.118 -35.557 1.00 65.50 94 LYS A CA 1
ATOM 717 C C . LYS A 1 94 ? 12.864 4.639 -36.964 1.00 65.50 94 LYS A C 1
ATOM 719 O O . LYS A 1 94 ? 12.385 3.516 -37.099 1.00 65.50 94 LYS A O 1
ATOM 724 N N . ASP A 1 95 ? 13.130 5.448 -37.992 1.00 57.94 95 ASP A N 1
ATOM 725 C CA . ASP A 1 95 ? 12.811 5.133 -39.394 1.00 57.94 95 ASP A CA 1
ATOM 7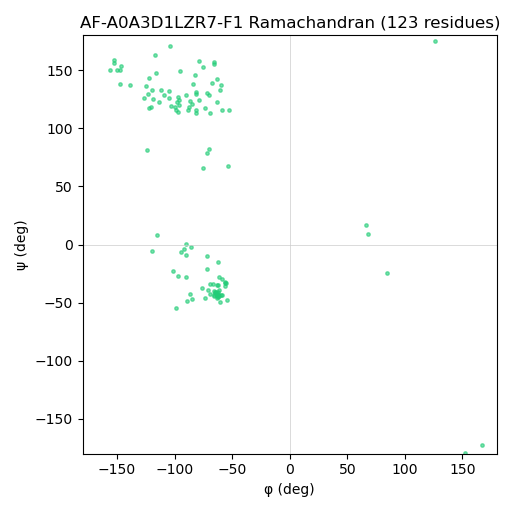26 C C . ASP A 1 95 ? 13.966 4.438 -40.141 1.00 57.94 95 ASP A C 1
ATOM 728 O O . ASP A 1 95 ? 13.818 4.029 -41.296 1.00 57.94 95 ASP A O 1
ATOM 732 N N . LEU A 1 96 ? 15.127 4.260 -39.499 1.00 64.31 96 LEU A N 1
ATOM 733 C CA . LEU A 1 96 ? 16.222 3.481 -40.066 1.00 64.31 96 LEU A CA 1
ATOM 734 C C . LEU A 1 96 ? 15.961 1.991 -39.831 1.00 64.31 96 LEU A C 1
ATOM 736 O O . LEU A 1 96 ? 16.020 1.497 -38.707 1.00 64.31 96 LEU A O 1
ATOM 740 N N . THR A 1 97 ? 15.729 1.242 -40.911 1.00 58.16 97 THR A N 1
ATOM 741 C CA . THR A 1 97 ? 15.694 -0.225 -40.867 1.00 58.16 97 THR A CA 1
ATOM 742 C C . THR A 1 97 ? 16.978 -0.738 -40.218 1.00 58.16 97 THR A C 1
ATOM 744 O O . THR A 1 97 ? 18.075 -0.537 -40.754 1.00 58.16 97 THR A O 1
ATOM 747 N N . THR A 1 98 ? 16.863 -1.385 -39.061 1.00 57.28 98 THR A N 1
ATOM 748 C CA . THR A 1 98 ? 18.016 -1.930 -38.350 1.00 57.28 98 THR A CA 1
ATOM 749 C C . THR A 1 98 ? 18.660 -3.011 -39.222 1.00 57.28 98 THR A C 1
ATOM 751 O O . THR A 1 98 ? 18.022 -3.982 -39.628 1.00 57.28 98 THR A O 1
ATOM 754 N N . ARG A 1 99 ? 19.950 -2.867 -39.561 1.00 53.66 99 ARG A N 1
ATOM 755 C CA . ARG A 1 99 ? 20.720 -4.034 -40.024 1.00 53.66 99 ARG A CA 1
ATOM 756 C C . ARG A 1 99 ? 20.707 -5.026 -38.862 1.00 53.66 99 ARG A C 1
ATOM 758 O O . ARG A 1 99 ? 20.949 -4.604 -37.740 1.00 53.66 99 ARG A O 1
ATOM 765 N N . ASN A 1 100 ? 20.413 -6.299 -39.119 1.00 51.12 10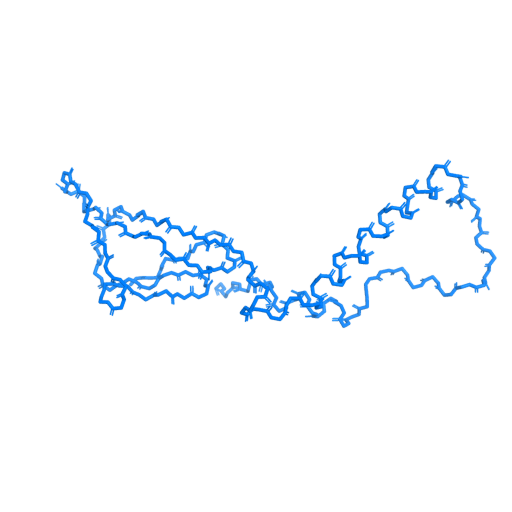0 ASN A N 1
ATOM 766 C CA . ASN A 1 100 ? 20.356 -7.410 -38.153 1.00 51.12 100 ASN A CA 1
ATOM 767 C C . ASN A 1 100 ? 21.643 -7.578 -37.298 1.00 51.12 100 ASN A C 1
ATOM 769 O O . ASN A 1 100 ? 22.364 -8.556 -37.470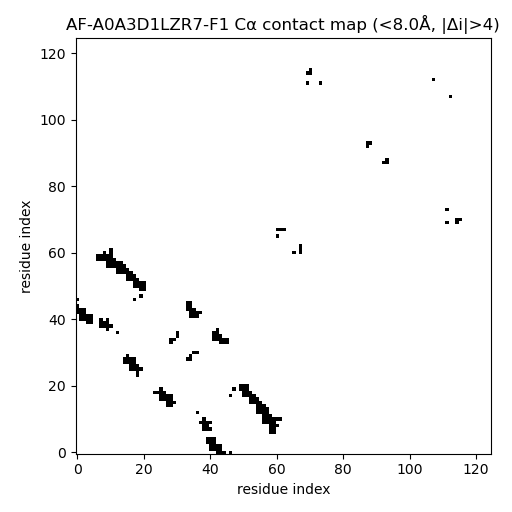 1.00 51.12 100 ASN A O 1
ATOM 773 N N . VAL A 1 101 ? 21.977 -6.647 -36.399 1.00 51.06 101 VAL A N 1
ATOM 774 C CA . VAL A 1 101 ? 23.198 -6.710 -35.567 1.00 51.06 101 VAL A CA 1
ATOM 775 C C . VAL A 1 101 ? 22.920 -6.742 -34.066 1.00 51.06 101 VAL A C 1
ATOM 777 O O . VAL A 1 101 ? 23.849 -6.950 -33.292 1.00 51.06 101 VAL A O 1
ATOM 780 N N . ALA A 1 102 ? 21.666 -6.607 -33.633 1.00 49.84 102 ALA A N 1
ATOM 781 C CA . ALA A 1 102 ? 21.300 -6.746 -32.228 1.00 49.84 102 ALA A CA 1
ATOM 782 C C . ALA A 1 102 ? 19.991 -7.537 -32.089 1.00 49.84 102 ALA A C 1
ATOM 784 O O . ALA A 1 102 ? 19.057 -7.282 -32.856 1.00 49.84 102 ALA A O 1
ATOM 785 N N . PRO A 1 103 ? 19.886 -8.477 -31.129 1.00 54.12 103 PRO A N 1
ATOM 786 C CA . PRO A 1 103 ? 18.604 -9.057 -30.766 1.00 54.12 103 PRO A CA 1
ATOM 787 C C . PRO A 1 103 ? 17.685 -7.925 -30.312 1.00 54.12 103 PRO A C 1
ATOM 789 O O . PRO A 1 103 ? 17.944 -7.257 -29.311 1.00 54.12 103 PRO A O 1
ATOM 792 N N . VAL A 1 104 ? 16.612 -7.705 -31.065 1.00 58.75 104 VAL A N 1
ATOM 793 C CA . VAL A 1 104 ? 15.510 -6.823 -30.686 1.00 58.75 104 VAL A CA 1
ATOM 794 C C . VAL A 1 104 ? 14.690 -7.569 -29.630 1.00 58.75 104 VAL A C 1
ATOM 796 O O . VAL A 1 104 ? 13.562 -7.983 -29.874 1.00 58.75 104 VAL A O 1
ATOM 799 N N . GLU A 1 105 ? 15.267 -7.827 -28.453 1.00 57.69 105 GLU A N 1
ATOM 800 C CA . GLU A 1 105 ? 14.464 -8.218 -27.292 1.00 57.69 105 GLU A CA 1
ATOM 801 C C . GLU A 1 105 ? 13.703 -6.978 -26.811 1.00 57.69 105 GLU A C 1
ATOM 803 O O . GLU A 1 105 ? 14.074 -6.273 -25.872 1.00 57.69 105 GLU A O 1
ATOM 808 N N . THR A 1 106 ? 12.622 -6.671 -27.524 1.00 62.59 106 THR A N 1
ATOM 809 C CA . THR A 1 106 ? 11.631 -5.679 -27.124 1.00 62.59 106 THR A CA 1
ATOM 810 C C . THR A 1 106 ? 10.796 -6.245 -25.988 1.00 62.59 106 THR A C 1
ATOM 812 O O . THR A 1 106 ? 10.076 -7.224 -26.171 1.00 62.59 106 THR A O 1
ATOM 815 N N . GLY A 1 107 ? 10.853 -5.605 -24.822 1.00 67.19 107 GLY A N 1
ATOM 816 C CA . GLY A 1 107 ? 9.990 -5.941 -23.690 1.00 67.19 107 GLY A CA 1
ATOM 817 C C . GLY A 1 107 ? 10.745 -6.222 -22.399 1.00 67.19 107 GLY A C 1
ATOM 818 O O . GLY A 1 107 ? 11.969 -6.133 -22.329 1.00 67.19 107 GLY A O 1
ATOM 819 N N . PHE A 1 108 ? 9.999 -6.426 -21.320 1.00 76.75 108 PHE A N 1
ATOM 820 C CA . PHE A 1 108 ? 10.564 -6.833 -20.033 1.00 76.75 108 PHE A CA 1
ATOM 821 C C . PHE A 1 108 ? 10.782 -8.339 -20.028 1.00 76.75 108 PHE A C 1
ATOM 823 O O . PHE A 1 108 ? 9.980 -9.082 -20.601 1.00 76.75 108 PHE A O 1
ATOM 830 N N . THR A 1 109 ? 11.832 -8.796 -19.353 1.00 83.75 109 THR A N 1
ATOM 831 C CA . THR A 1 109 ? 12.058 -10.231 -19.211 1.00 83.75 109 THR A CA 1
ATOM 832 C C . THR A 1 109 ? 10.941 -10.855 -18.360 1.00 83.75 109 THR A C 1
ATOM 834 O O . THR A 1 109 ? 10.314 -10.182 -17.528 1.00 83.75 109 THR A O 1
ATOM 837 N N . PRO A 1 110 ? 10.667 -12.161 -18.512 1.00 81.38 110 PRO A N 1
ATOM 838 C CA . PRO A 1 110 ? 9.694 -12.853 -17.668 1.00 81.38 110 PRO A CA 1
ATOM 839 C C . PRO A 1 110 ? 10.005 -12.733 -16.168 1.00 81.38 110 PRO A C 1
ATOM 841 O O . PRO A 1 110 ? 9.088 -12.660 -15.349 1.00 81.38 110 PRO A O 1
ATOM 844 N N . GLU A 1 111 ? 11.288 -12.675 -15.806 1.00 80.44 111 GLU A N 1
ATOM 845 C CA . GLU A 1 111 ? 11.752 -12.496 -14.428 1.00 80.44 111 GLU A CA 1
ATOM 846 C C . GLU A 1 111 ? 11.375 -11.119 -13.877 1.00 80.44 111 GLU A C 1
ATOM 848 O O . GLU A 1 111 ? 10.852 -11.013 -12.766 1.00 80.44 111 GLU A O 1
ATOM 853 N N . GLU A 1 112 ? 11.548 -10.067 -14.678 1.00 77.25 112 GLU A N 1
ATOM 854 C CA . GLU A 1 112 ? 11.141 -8.708 -14.323 1.00 77.25 112 GLU A CA 1
ATOM 855 C C . GLU A 1 112 ? 9.628 -8.614 -14.134 1.00 77.25 112 GLU A C 1
ATOM 857 O O . GLU A 1 112 ? 9.157 -8.091 -13.121 1.00 77.25 112 GLU A O 1
ATOM 862 N N . LEU A 1 113 ? 8.853 -9.190 -15.054 1.00 82.12 113 LEU A N 1
ATOM 863 C CA . LEU A 1 113 ? 7.396 -9.225 -14.940 1.00 82.12 113 LEU A CA 1
ATOM 864 C C . LEU A 1 113 ? 6.945 -10.006 -13.700 1.00 82.12 113 LEU A C 1
ATOM 866 O O . LEU A 1 113 ? 6.031 -9.576 -12.992 1.00 82.12 113 LEU A O 1
ATOM 870 N N . ASN A 1 114 ? 7.594 -11.129 -13.389 1.00 82.81 114 ASN A N 1
ATOM 871 C CA . ASN A 1 114 ? 7.307 -11.898 -12.179 1.00 82.81 114 ASN A CA 1
ATOM 872 C C . ASN A 1 114 ? 7.684 -11.134 -10.900 1.00 82.81 114 ASN A C 1
ATOM 874 O O . ASN A 1 114 ? 6.954 -11.222 -9.910 1.00 82.81 114 ASN A O 1
ATOM 878 N N . SER A 1 115 ? 8.744 -10.320 -10.929 1.00 80.31 115 SER A N 1
ATOM 879 C CA . SER A 1 115 ? 9.122 -9.460 -9.802 1.00 80.31 115 SER A CA 1
ATOM 880 C C . SER A 1 115 ? 8.048 -8.410 -9.483 1.00 80.31 115 SER A C 1
ATOM 882 O O . SER A 1 115 ? 7.777 -8.133 -8.313 1.00 80.31 115 SER A O 1
ATOM 884 N N . VAL A 1 116 ? 7.362 -7.892 -10.511 1.00 81.75 116 VAL A N 1
ATOM 885 C CA . VAL A 1 116 ? 6.257 -6.933 -10.358 1.00 81.75 116 VAL A CA 1
ATOM 886 C C . VAL A 1 116 ? 4.974 -7.627 -9.894 1.00 81.75 116 VAL A C 1
ATOM 888 O O . VAL A 1 116 ? 4.253 -7.085 -9.053 1.00 81.75 116 VAL A O 1
ATOM 891 N N . LYS A 1 117 ? 4.692 -8.848 -10.375 1.00 82.44 117 LYS A N 1
ATOM 892 C CA . LYS A 1 117 ? 3.476 -9.604 -10.009 1.00 82.44 117 LYS A CA 1
ATOM 893 C C . LYS A 1 117 ? 3.310 -9.793 -8.502 1.00 82.44 117 LYS A C 1
ATOM 895 O O . LYS A 1 117 ? 2.176 -9.768 -8.033 1.00 82.44 117 LYS A O 1
ATOM 900 N N . ARG A 1 118 ? 4.399 -9.918 -7.737 1.00 77.12 118 ARG A N 1
ATOM 901 C CA . ARG A 1 118 ? 4.351 -10.029 -6.265 1.00 77.12 118 ARG A CA 1
ATOM 902 C C . ARG A 1 118 ? 3.678 -8.826 -5.589 1.00 77.12 118 ARG A C 1
ATOM 904 O O . ARG A 1 118 ? 3.080 -8.977 -4.528 1.00 77.12 118 ARG A O 1
ATOM 911 N N . TRP A 1 119 ? 3.767 -7.642 -6.190 1.00 76.81 119 TRP A N 1
ATOM 912 C CA . TRP A 1 119 ? 3.192 -6.406 -5.647 1.00 76.81 119 TRP A CA 1
ATOM 913 C C . TRP A 1 119 ? 1.754 -6.165 -6.108 1.00 76.81 119 TRP A C 1
ATOM 915 O O . TRP A 1 119 ? 1.071 -5.280 -5.591 1.00 76.81 119 TRP A O 1
ATOM 925 N N . ARG A 1 120 ? 1.264 -6.959 -7.066 1.00 78.81 120 ARG A N 1
ATOM 926 C CA . ARG A 1 120 ? -0.110 -6.869 -7.549 1.00 78.81 120 ARG A CA 1
ATOM 927 C C . ARG A 1 120 ? -1.066 -7.371 -6.470 1.00 78.81 120 ARG A C 1
ATOM 929 O O . ARG A 1 120 ? -0.953 -8.494 -5.986 1.00 78.81 120 ARG A O 1
ATOM 936 N N . ARG A 1 121 ? -2.078 -6.564 -6.147 1.00 75.50 121 ARG A N 1
ATOM 937 C CA . ARG A 1 121 ? -3.189 -7.003 -5.300 1.00 75.50 121 ARG A CA 1
ATOM 938 C C . ARG A 1 121 ? -4.034 -8.032 -6.055 1.00 75.50 121 ARG A C 1
ATOM 940 O O . ARG A 1 121 ? -4.692 -7.689 -7.036 1.00 75.50 121 ARG A O 1
ATOM 947 N N . VAL A 1 122 ? -4.035 -9.275 -5.581 1.00 72.12 122 VAL A N 1
ATOM 948 C CA . VAL A 1 122 ?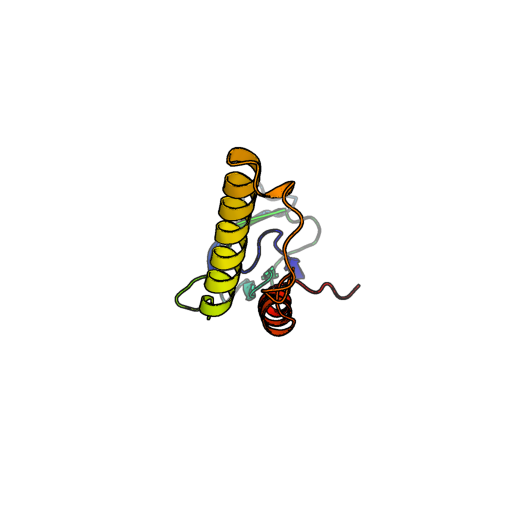 -4.967 -10.313 -6.038 1.00 72.12 122 VAL A CA 1
ATOM 949 C C . VAL A 1 122 ? -6.257 -10.167 -5.235 1.00 72.12 122 VAL A C 1
ATOM 951 O O . VAL A 1 122 ? -6.232 -10.196 -4.006 1.00 72.12 122 VAL A O 1
ATOM 954 N N . ARG A 1 123 ? -7.381 -9.950 -5.919 1.00 70.12 123 ARG A N 1
ATOM 955 C CA . ARG A 1 123 ? -8.711 -10.037 -5.309 1.00 70.12 123 ARG A CA 1
ATOM 956 C C . ARG A 1 123 ? -9.244 -11.432 -5.614 1.00 70.12 123 ARG A C 1
ATOM 958 O O . ARG A 1 123 ? -9.337 -11.782 -6.786 1.00 70.12 123 ARG A O 1
ATOM 965 N N . VAL A 1 124 ? -9.530 -12.212 -4.578 1.00 62.53 124 VAL A N 1
ATOM 966 C C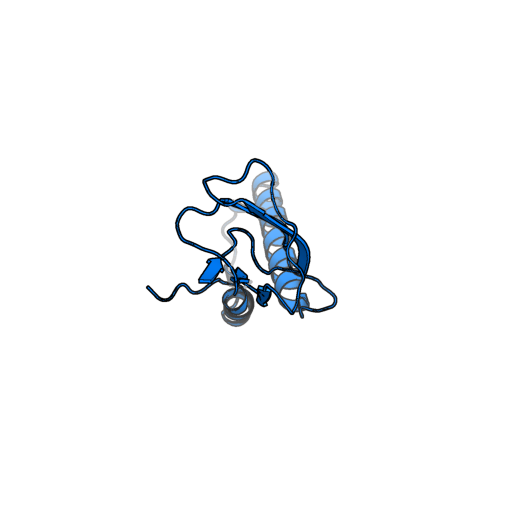A . VAL A 1 124 ? -10.336 -13.428 -4.722 1.00 62.53 124 VAL A CA 1
ATOM 967 C C . VAL A 1 124 ? -11.783 -12.942 -4.717 1.00 62.53 124 VAL A C 1
ATOM 969 O O . VAL A 1 124 ? -12.177 -12.261 -3.769 1.00 62.53 124 VAL A O 1
ATOM 972 N N . ALA A 1 125 ? -12.474 -13.139 -5.837 1.00 44.69 125 ALA A N 1
ATOM 973 C CA . ALA A 1 125 ? -13.894 -12.832 -5.983 1.00 44.69 125 ALA A CA 1
ATOM 974 C C . ALA A 1 125 ? -14.734 -13.966 -5.395 1.00 44.69 125 ALA A C 1
ATOM 976 O O . ALA A 1 125 ? -14.267 -15.126 -5.489 1.00 44.69 125 ALA A O 1
#

Sequence (125 aa):
YVVYTRQTPIVSVASVTVQGQTDSSATTQTVGNDYVVRRYGIDMFRVNDNDKIVINYTAGLDSTADNTSALKLVILRAASREVQNLHDDVVGMKDLTTRNVAPVETGFTPEELNSVKRWRRVRVA

Radius of gyration: 23.07 Å; Cα contacts (8 Å, |Δi|>4): 132; chains: 1; bounding box: 50×27×62 Å

Secondary structure (DSSP, 8-state):
-EEE-SS-SEEEEEEEEEE-TT-SSPEEP-BTTTEEEETTEEEESS--TT-EEEEEEEES--TTTS--HHHHHHHHHHHHHHHHHHHHHHTTGGGS---S-S----S--HHHHHHHHTTS-----

Nearest PDB structures (foldseek):
  7y1c-assembly1_e  TM=2.864E-01  e=3.177E-01  Klebsiella phage Kp9
  4x9b-assembly1_A  TM=4.612E-01  e=9.816E+00  Drosophila melanogaster
  3dmk-assembly1_A  TM=4.520E-01  e=9.243E+00  Drosophila melanogaster

Solvent-accessible surface area (backbone atoms only — not comparable to full-atom values): 7820 Å² total; per-residue (Å²): 91,78,49,70,53,90,66,60,36,50,71,48,75,80,47,39,34,44,22,50,80,87,49,94,58,67,46,78,58,47,82,79,77,38,29,44,86,45,57,56,28,38,40,36,76,78,78,65,90,76,45,50,75,48,76,45,64,48,59,45,84,50,77,87,85,38,93,45,65,66,58,53,51,51,52,50,53,52,51,53,46,54,53,46,53,53,48,28,62,72,72,55,54,73,78,54,82,75,73,95,79,68,88,82,77,80,76,78,53,72,66,57,54,52,62,50,53,75,75,54,84,83,79,88,130

Mean predicted aligned error: 9.29 Å

Foldseek 3Di:
DWDFDPFFQFPWWPWKWKADPPRPDTDTDDDPPQWDHDGGTIGGDDDDPPIDMDTHTDHDDDVVVDVCVLVVVLVVVVVVVVVVVVVCVVVVVVPDDDDPPDPCPPDDDPVSVVVVVVVDDDDDD